Protein AF-X1RU90-F1 (afdb_monomer)

pLDDT: mean 78.87, std 13.99, range [41.06, 98.19]

Solvent-accessible surface area (backbone atoms only — not comparable to full-atom values): 8421 Å² total; per-residue (Å²): 140,84,82,72,43,46,70,58,44,60,77,27,70,71,41,80,36,83,30,97,87,42,100,87,36,69,42,74,44,66,39,67,81,62,17,46,60,56,55,51,50,52,50,52,53,46,28,54,53,48,43,74,73,31,33,89,76,65,74,44,85,49,71,66,57,32,54,52,50,43,54,49,50,45,66,62,46,42,61,65,18,65,29,29,45,58,61,91,97,54,61,34,64,46,74,36,68,88,40,9,33,14,32,74,36,72,69,38,45,51,60,72,69,45,80,78,79,55,63,66,60,53,49,66,59,46,51,57,54,51,50,52,52,52,51,51,51,51,52,54,52,52,64,61,69,75,109

Radius of gyration: 25.62 Å; Cα contacts (8 Å, |Δi|>4): 146; chains: 1; bounding box: 77×61×45 Å

Structure (mmCIF, N/CA/C/O backbone):
data_AF-X1RU90-F1
#
_entry.id   AF-X1RU90-F1
#
loop_
_atom_site.group_PDB
_atom_site.id
_atom_site.type_symbol
_atom_site.label_atom_id
_atom_site.label_alt_id
_atom_site.label_comp_id
_atom_site.label_asym_id
_atom_site.label_entity_id
_atom_site.label_seq_id
_atom_site.pdbx_PDB_ins_code
_atom_site.Cartn_x
_atom_site.Cartn_y
_atom_site.Cartn_z
_atom_site.occupancy
_atom_site.B_iso_or_equiv
_atom_site.auth_seq_id
_atom_site.auth_comp_id
_atom_site.auth_asym_id
_atom_site.auth_atom_id
_atom_site.pdbx_PDB_model_num
ATOM 1 N N . GLU A 1 1 ? -6.610 22.665 -11.986 1.00 41.06 1 GLU A N 1
ATOM 2 C CA . GLU A 1 1 ? -7.422 21.453 -12.243 1.00 41.06 1 GLU A CA 1
ATOM 3 C C . GLU A 1 1 ? -6.601 20.473 -13.077 1.00 41.06 1 GLU A C 1
ATOM 5 O O . GLU A 1 1 ? -5.767 20.945 -13.837 1.00 41.06 1 GLU A O 1
ATOM 10 N N . GLY A 1 2 ? -6.764 19.152 -12.912 1.00 56.66 2 GLY A N 1
ATOM 11 C CA . GLY A 1 2 ? -6.109 18.154 -13.785 1.00 56.66 2 GLY A CA 1
ATOM 12 C C . GLY A 1 2 ? -5.220 17.092 -13.120 1.00 56.66 2 GLY A C 1
ATOM 13 O O . GLY A 1 2 ? -4.543 16.348 -13.821 1.00 56.66 2 GLY A O 1
ATOM 14 N N . LEU A 1 3 ? -5.204 16.972 -11.788 1.00 78.31 3 LEU A N 1
ATOM 15 C CA . LEU A 1 3 ? -4.540 15.839 -11.131 1.00 78.31 3 LEU A CA 1
ATOM 16 C C . LEU A 1 3 ? -5.416 14.589 -11.260 1.00 78.31 3 LEU A C 1
ATOM 18 O O . LEU A 1 3 ? -6.442 14.486 -10.592 1.00 78.31 3 LEU A O 1
ATOM 22 N N . ILE A 1 4 ? -4.989 13.637 -12.093 1.00 84.62 4 ILE A N 1
ATOM 23 C CA . ILE A 1 4 ? -5.583 12.296 -12.147 1.00 84.62 4 ILE A CA 1
ATOM 24 C C . ILE A 1 4 ? -5.469 11.674 -10.749 1.00 84.62 4 ILE A C 1
ATOM 26 O O . ILE A 1 4 ? -4.374 11.612 -10.177 1.00 8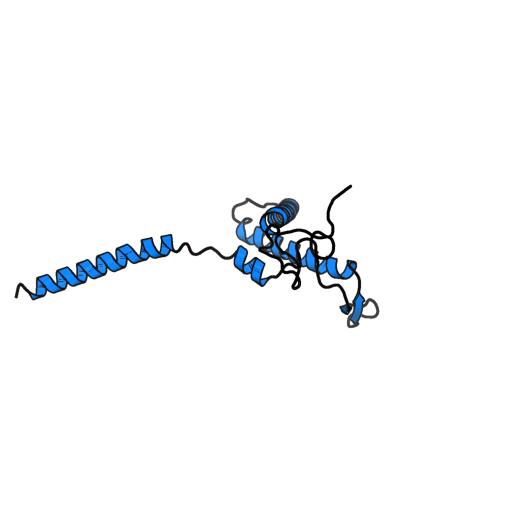4.62 4 ILE A O 1
ATOM 30 N N . LYS A 1 5 ? -6.603 11.252 -10.189 1.00 87.81 5 LYS A N 1
ATOM 31 C CA . LYS A 1 5 ? -6.749 10.590 -8.885 1.00 87.81 5 LYS A CA 1
ATOM 32 C C . LYS A 1 5 ? -7.558 9.300 -9.073 1.00 87.81 5 LYS A C 1
ATOM 34 O O . LYS A 1 5 ? -8.403 9.297 -9.961 1.00 87.81 5 LYS A O 1
ATOM 39 N N . PRO A 1 6 ? -7.358 8.259 -8.242 1.00 90.06 6 PRO A N 1
ATOM 40 C CA . PRO A 1 6 ? -6.445 8.186 -7.093 1.00 90.06 6 PRO A CA 1
ATOM 41 C C . PRO A 1 6 ? -4.969 7.999 -7.494 1.00 90.06 6 PRO A C 1
ATOM 43 O O . PRO A 1 6 ? -4.634 7.899 -8.670 1.00 90.06 6 PRO A O 1
ATOM 46 N N . ASP A 1 7 ? -4.056 8.001 -6.518 1.00 86.56 7 ASP A N 1
ATOM 47 C CA . ASP A 1 7 ? -2.643 7.677 -6.769 1.00 86.56 7 ASP A CA 1
ATOM 48 C C . ASP A 1 7 ? -2.435 6.155 -6.861 1.00 86.56 7 ASP A C 1
ATOM 50 O O . ASP A 1 7 ? -1.796 5.674 -7.793 1.00 86.56 7 ASP A O 1
ATOM 54 N N . VAL A 1 8 ? -3.046 5.397 -5.951 1.00 88.62 8 VAL A N 1
ATOM 55 C CA . VAL A 1 8 ? -3.068 3.927 -5.924 1.00 88.62 8 VAL A CA 1
ATOM 56 C C . VAL A 1 8 ? -4.422 3.436 -5.446 1.00 88.62 8 VAL A C 1
ATOM 58 O O . VAL A 1 8 ? -5.183 4.192 -4.838 1.00 88.62 8 VAL A O 1
ATOM 61 N N . VAL A 1 9 ? -4.688 2.151 -5.656 1.00 92.44 9 VAL A N 1
ATOM 62 C CA . VAL A 1 9 ? -5.874 1.488 -5.117 1.00 92.44 9 VAL A CA 1
ATOM 63 C C . VAL A 1 9 ? -5.504 0.305 -4.231 1.00 92.44 9 VAL A C 1
ATOM 65 O O . VAL A 1 9 ? -4.521 -0.390 -4.464 1.00 92.44 9 VAL A O 1
ATOM 68 N N . PHE A 1 10 ? -6.334 0.058 -3.223 1.00 93.69 10 PHE A N 1
ATOM 69 C CA . PHE A 1 10 ? -6.303 -1.140 -2.389 1.00 93.69 10 PHE A CA 1
ATOM 70 C C . PHE A 1 10 ? -7.719 -1.667 -2.216 1.00 93.69 10 PHE A C 1
ATOM 72 O O . PHE A 1 10 ? -8.695 -0.928 -2.372 1.00 93.69 10 PHE A O 1
ATOM 79 N N . TYR A 1 11 ? -7.831 -2.941 -1.850 1.00 92.56 11 TYR A N 1
ATOM 80 C CA . TYR A 1 11 ? -9.119 -3.551 -1.567 1.00 92.56 11 TYR A CA 1
ATOM 81 C C . TYR A 1 11 ? -9.862 -2.769 -0.474 1.00 92.56 11 TYR A C 1
ATOM 83 O O . TYR A 1 11 ? -9.276 -2.387 0.532 1.00 92.56 11 TYR A O 1
ATOM 91 N N . GLY A 1 12 ? -11.142 -2.487 -0.693 1.00 94.50 12 GLY A N 1
ATOM 92 C CA . GLY A 1 12 ? -11.949 -1.659 0.211 1.00 94.50 12 GLY A CA 1
ATOM 93 C C . GLY A 1 12 ? -13.407 -2.091 0.265 1.00 94.50 12 GLY A C 1
ATOM 94 O O . GLY A 1 12 ? -14.268 -1.310 0.655 1.00 94.50 12 GLY A O 1
ATOM 95 N N . VAL A 1 13 ? -13.717 -3.312 -0.173 1.00 97.12 13 VAL A N 1
ATOM 96 C CA . VAL A 1 13 ? -15.090 -3.809 -0.308 1.00 97.12 13 VAL A CA 1
ATOM 97 C C . VAL A 1 13 ? -15.241 -5.086 0.501 1.00 97.12 13 VAL A C 1
ATOM 99 O O . VAL A 1 13 ? -14.548 -6.059 0.249 1.00 97.12 13 VAL A O 1
ATOM 102 N N . ARG A 1 14 ? -16.183 -5.122 1.446 1.00 97.19 14 ARG A N 1
ATOM 103 C CA . ARG A 1 14 ? -16.437 -6.294 2.303 1.00 97.19 14 ARG A CA 1
ATOM 104 C C . ARG A 1 14 ? -15.196 -6.753 3.084 1.00 97.19 14 ARG A C 1
ATOM 106 O O . ARG A 1 14 ? -14.922 -7.946 3.188 1.00 97.19 14 ARG A O 1
ATOM 113 N N . VAL A 1 15 ? -14.466 -5.800 3.649 1.00 96.75 15 VAL A N 1
ATOM 114 C CA . VAL A 1 15 ? -13.323 -6.049 4.530 1.00 96.75 15 VAL A CA 1
ATOM 115 C C . VAL A 1 15 ? -13.831 -6.481 5.905 1.00 96.75 15 VAL A C 1
ATOM 117 O O . VAL A 1 15 ? -14.677 -5.801 6.487 1.00 96.75 15 VAL A O 1
ATOM 120 N N . LEU A 1 16 ? -13.320 -7.598 6.427 1.00 97.00 16 LEU A N 1
ATOM 121 C CA . LEU A 1 16 ? -13.547 -8.009 7.813 1.00 97.00 16 LEU A CA 1
ATOM 122 C C . LEU A 1 16 ? -12.644 -7.175 8.728 1.00 97.00 16 LEU A C 1
ATOM 124 O O . LEU A 1 16 ? -11.423 -7.258 8.633 1.00 97.00 16 LEU A O 1
ATOM 128 N N . THR A 1 17 ? -13.237 -6.376 9.608 1.00 95.88 17 THR A N 1
ATOM 129 C CA . THR A 1 17 ? -12.505 -5.511 10.539 1.00 95.88 17 THR A CA 1
ATOM 130 C C . THR A 1 17 ? -12.920 -5.784 11.972 1.00 95.88 17 THR A C 1
ATOM 132 O O . THR A 1 17 ? -14.012 -6.298 12.223 1.00 95.88 17 THR A O 1
ATOM 135 N N . ALA A 1 18 ? -12.080 -5.380 12.924 1.00 96.62 18 ALA A N 1
ATOM 136 C CA . ALA A 1 18 ? -12.480 -5.313 14.323 1.00 96.62 18 ALA A CA 1
ATOM 137 C C . ALA A 1 18 ? -13.729 -4.426 14.487 1.00 96.62 18 ALA A C 1
ATOM 139 O O . ALA A 1 18 ? -13.947 -3.470 13.732 1.00 96.62 18 ALA A O 1
ATOM 140 N N . SER A 1 19 ? -14.570 -4.770 15.457 1.00 96.56 19 SER A N 1
ATOM 141 C CA . SER A 1 19 ? -15.796 -4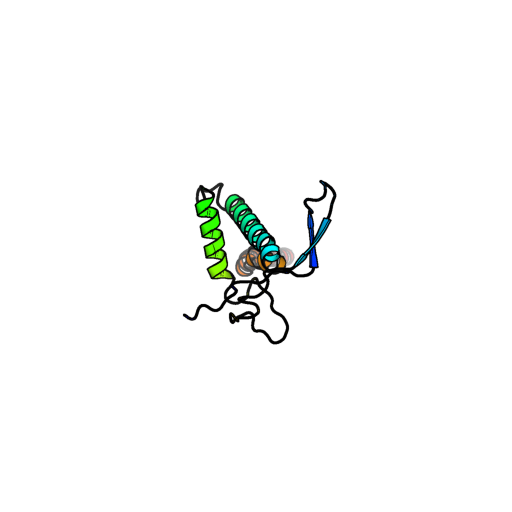.051 15.781 1.00 96.56 19 SER A CA 1
ATOM 142 C C . SER A 1 19 ? -15.719 -3.484 17.190 1.00 96.56 19 SER A C 1
ATOM 144 O O . SER A 1 19 ? -15.301 -4.167 18.112 1.00 96.56 19 SER A O 1
ATOM 146 N N . SER A 1 20 ? -16.236 -2.273 17.391 1.00 95.88 20 SER A N 1
ATOM 147 C CA . SER A 1 20 ? -16.343 -1.656 18.719 1.00 95.88 20 SER A CA 1
ATOM 148 C C . SER A 1 20 ? -17.396 -2.301 19.637 1.00 95.88 20 SER A C 1
ATOM 150 O O . SER A 1 20 ? -17.660 -1.779 20.714 1.00 95.88 20 SER A O 1
ATOM 152 N N . LYS A 1 21 ? -18.042 -3.399 19.217 1.00 97.31 21 LYS A N 1
ATOM 153 C CA . LYS A 1 21 ? -19.069 -4.098 20.007 1.00 97.31 21 LYS A CA 1
ATOM 154 C C . LYS A 1 21 ? -18.487 -4.911 21.171 1.00 97.31 21 LYS A C 1
ATOM 156 O O . LYS A 1 21 ? -19.163 -5.045 22.185 1.00 97.31 21 LYS A O 1
ATOM 161 N N . SER A 1 22 ? -17.290 -5.474 21.011 1.00 97.06 22 SER A N 1
ATOM 162 C CA . SER A 1 22 ? -16.516 -6.165 22.055 1.00 97.06 22 SER A CA 1
ATOM 163 C C . SER A 1 22 ? -15.090 -6.436 21.560 1.00 97.06 22 SER A C 1
ATOM 165 O O . SER A 1 22 ? -14.838 -6.378 20.357 1.00 97.06 22 SER A O 1
ATOM 167 N N . ASP A 1 23 ? -14.184 -6.815 22.464 1.00 96.31 23 ASP A N 1
ATOM 168 C CA . ASP A 1 23 ? -12.763 -7.081 22.161 1.00 96.31 23 ASP A CA 1
ATOM 169 C C . ASP A 1 23 ? -12.529 -8.212 21.144 1.00 96.31 23 ASP A C 1
ATOM 171 O O . ASP A 1 23 ? -11.491 -8.272 20.491 1.00 96.31 23 ASP A O 1
ATOM 175 N N . SER A 1 24 ? -13.499 -9.116 20.998 1.00 97.12 24 SER A N 1
ATOM 176 C CA . SER A 1 24 ? -13.454 -10.253 20.072 1.00 97.12 24 SER A CA 1
ATOM 177 C C . SER A 1 24 ? -14.403 -10.108 18.879 1.00 97.12 24 SER A C 1
ATOM 179 O 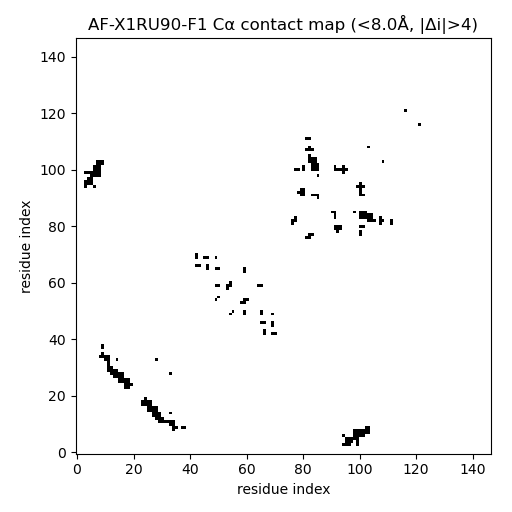O . SER A 1 24 ? -14.514 -11.026 18.063 1.00 97.12 24 SER A O 1
ATOM 181 N N . ALA A 1 25 ? -15.127 -8.989 18.771 1.00 98.00 25 ALA A N 1
ATOM 182 C CA . ALA A 1 25 ? -16.124 -8.803 17.728 1.00 98.00 25 ALA A CA 1
ATOM 183 C C . ALA A 1 25 ? -15.502 -8.343 16.407 1.00 98.00 25 ALA A C 1
ATOM 185 O O . ALA A 1 25 ? -14.624 -7.481 16.356 1.00 98.00 25 ALA A O 1
ATOM 186 N N . PHE A 1 26 ? -16.075 -8.840 15.312 1.00 98.06 26 PHE A N 1
ATOM 187 C CA . PHE A 1 26 ? -15.741 -8.428 13.954 1.00 98.06 26 PHE A CA 1
ATOM 188 C C . PHE A 1 26 ? -16.975 -7.911 13.218 1.00 98.06 26 PHE A C 1
ATOM 190 O O . PHE A 1 26 ? -18.117 -8.241 13.544 1.00 98.06 26 PHE A O 1
ATOM 197 N N . VAL A 1 27 ? -16.749 -7.080 12.207 1.00 98.00 27 VAL A N 1
ATOM 198 C CA . VAL A 1 27 ? -17.791 -6.540 11.337 1.00 98.00 27 VAL A CA 1
ATOM 199 C C . VAL A 1 27 ? -17.268 -6.417 9.911 1.00 98.00 27 VAL A C 1
ATOM 201 O O . VAL A 1 27 ? -16.095 -6.135 9.691 1.00 98.00 27 VAL A O 1
ATOM 204 N N . ILE A 1 28 ? -18.144 -6.632 8.931 1.00 98.19 28 ILE A N 1
ATOM 205 C CA . ILE A 1 28 ? -17.822 -6.427 7.518 1.00 98.19 28 ILE A CA 1
ATOM 206 C C . ILE A 1 28 ? -18.121 -4.972 7.151 1.00 98.19 28 ILE A C 1
ATOM 208 O O . ILE A 1 28 ? -19.223 -4.475 7.404 1.00 98.19 28 ILE A O 1
ATOM 212 N N . LYS A 1 29 ? -17.150 -4.290 6.542 1.00 96.81 29 LYS A N 1
ATOM 213 C CA . LYS A 1 29 ? -17.263 -2.892 6.110 1.00 96.81 29 LYS A CA 1
ATOM 214 C C . LYS A 1 29 ? -16.736 -2.686 4.689 1.00 96.81 29 LYS A C 1
ATOM 216 O O . LYS A 1 29 ? -16.006 -3.514 4.152 1.00 96.81 29 LYS A O 1
ATOM 221 N N . SER A 1 30 ? -17.125 -1.568 4.086 1.00 97.88 30 SER A N 1
ATOM 222 C CA . SER A 1 30 ? -16.667 -1.133 2.765 1.00 97.88 30 SER A CA 1
ATOM 223 C C . SER A 1 30 ? -16.426 0.375 2.769 1.00 97.88 30 SER A C 1
ATOM 225 O O . SER A 1 30 ? -17.051 1.097 3.545 1.00 97.88 30 SER A O 1
ATOM 227 N N . GLY A 1 31 ? -15.553 0.845 1.885 1.00 96.00 31 GLY A N 1
ATOM 228 C CA . GLY A 1 31 ? -15.226 2.253 1.684 1.00 96.00 31 GLY A CA 1
ATOM 229 C C . GLY A 1 31 ? -13.723 2.473 1.542 1.00 96.00 31 GLY A C 1
ATOM 230 O O . GLY A 1 31 ? -12.916 1.680 2.023 1.00 96.00 31 GLY A O 1
ATOM 231 N N . THR A 1 32 ? -13.341 3.589 0.924 1.00 94.31 32 THR A N 1
ATOM 232 C CA . THR A 1 32 ? -11.930 3.974 0.753 1.00 94.31 32 THR A CA 1
ATOM 233 C C . THR A 1 32 ? -11.214 4.182 2.088 1.00 94.31 32 THR A C 1
ATOM 235 O O . THR A 1 32 ? -10.023 3.908 2.181 1.00 94.31 32 THR A O 1
ATOM 238 N N . SER A 1 33 ? -11.937 4.539 3.155 1.00 95.75 33 SER A N 1
ATOM 239 C CA . SER A 1 33 ? -11.404 4.577 4.525 1.00 95.75 33 SER A CA 1
ATOM 240 C C . SER A 1 33 ? -10.848 3.230 4.998 1.00 95.75 33 SER A C 1
ATOM 242 O O . SER A 1 33 ? -9.956 3.210 5.840 1.00 95.75 33 SER A O 1
ATOM 244 N N . PHE A 1 34 ? -11.347 2.114 4.457 1.00 95.31 34 PHE A N 1
ATOM 245 C CA . PHE A 1 34 ? -10.837 0.771 4.745 1.00 95.31 34 PHE A CA 1
ATOM 246 C C . PHE A 1 34 ? -9.687 0.367 3.816 1.00 95.31 34 PHE A C 1
ATOM 248 O O . PHE A 1 34 ? -8.909 -0.507 4.179 1.00 95.31 34 PHE A O 1
ATOM 255 N N . SER A 1 35 ? -9.526 1.041 2.674 1.00 94.38 35 SER A N 1
ATOM 256 C CA . SER A 1 35 ? -8.340 0.921 1.819 1.00 94.38 35 SER A CA 1
ATOM 257 C C . SER A 1 35 ? -7.126 1.659 2.406 1.00 94.38 35 SER A C 1
ATOM 259 O O . SER A 1 35 ? -5.998 1.189 2.277 1.00 94.38 35 SER A O 1
ATOM 261 N N . THR A 1 36 ? -7.344 2.798 3.076 1.00 93.69 36 THR A N 1
ATOM 262 C CA . THR A 1 36 ? -6.295 3.633 3.691 1.00 93.69 36 THR A CA 1
ATOM 263 C C . THR A 1 36 ? -5.319 2.874 4.602 1.00 93.69 36 THR A C 1
ATOM 265 O O . THR A 1 36 ? -4.116 2.998 4.372 1.00 93.69 36 THR A O 1
ATOM 268 N N . PRO A 1 37 ? -5.755 2.070 5.597 1.00 94.06 37 PRO A N 1
ATOM 269 C CA . PRO A 1 37 ? -4.822 1.371 6.484 1.00 94.06 37 PRO A CA 1
ATOM 270 C C . PRO A 1 37 ? -3.902 0.385 5.751 1.00 94.06 37 PRO A C 1
ATOM 272 O O . PRO A 1 37 ? -2.791 0.152 6.220 1.00 94.06 37 PRO A O 1
ATOM 275 N N . TYR A 1 38 ? -4.298 -0.152 4.590 1.00 92.69 38 TYR A N 1
ATOM 276 C CA . TYR A 1 38 ? -3.403 -0.981 3.776 1.00 92.69 38 TYR A CA 1
ATOM 277 C C . TYR A 1 38 ? -2.258 -0.167 3.167 1.00 92.69 38 TYR A C 1
ATOM 279 O O . TYR A 1 38 ? -1.105 -0.591 3.234 1.00 92.69 38 TYR A O 1
ATOM 287 N N . VAL A 1 39 ? -2.557 1.022 2.629 1.00 88.69 39 VAL A N 1
ATOM 288 C CA . VAL A 1 39 ? -1.537 1.950 2.109 1.00 88.69 39 VAL A CA 1
ATOM 289 C C . VAL A 1 39 ? -0.594 2.380 3.233 1.00 88.69 39 VAL A C 1
ATOM 291 O O . VAL A 1 39 ? 0.622 2.353 3.062 1.00 88.69 39 VAL A O 1
ATOM 294 N N . THR A 1 40 ? -1.144 2.747 4.394 1.00 89.06 40 THR A N 1
ATOM 295 C CA . THR A 1 40 ? -0.349 3.159 5.558 1.00 89.06 40 THR A CA 1
ATOM 296 C C . THR A 1 40 ? 0.541 2.024 6.058 1.00 89.06 40 THR A C 1
ATOM 298 O O . THR A 1 40 ? 1.720 2.250 6.310 1.00 89.06 40 THR A O 1
ATOM 301 N N . GLY A 1 41 ? 0.016 0.797 6.141 1.00 89.69 41 GLY A N 1
ATOM 302 C CA . GLY A 1 41 ? 0.798 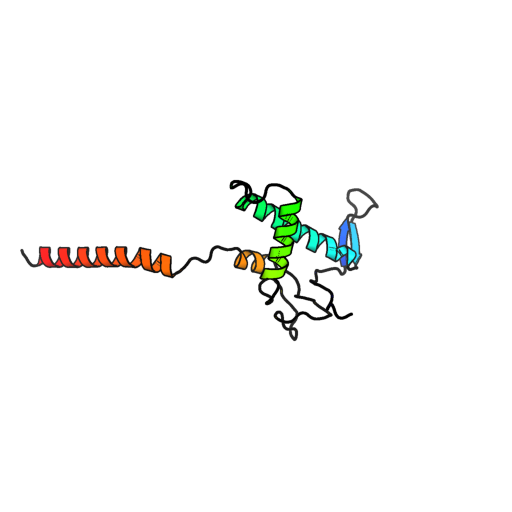-0.381 6.514 1.00 89.69 41 GLY A CA 1
ATOM 303 C C . GLY A 1 41 ? 1.944 -0.655 5.540 1.00 89.69 41 GLY A C 1
ATOM 304 O O . GLY A 1 41 ? 3.060 -0.927 5.974 1.00 89.69 41 GLY A O 1
ATOM 305 N N . LEU A 1 42 ? 1.706 -0.512 4.232 1.00 86.44 42 LEU A N 1
ATOM 306 C CA . LEU A 1 42 ? 2.767 -0.632 3.232 1.00 86.44 42 LEU A CA 1
ATOM 307 C C . LEU A 1 42 ? 3.855 0.436 3.421 1.00 86.44 42 LEU A C 1
ATOM 309 O O . LEU A 1 42 ? 5.039 0.109 3.397 1.00 86.44 42 LEU A O 1
ATOM 313 N N . GLY A 1 43 ? 3.461 1.694 3.637 1.00 83.25 43 GLY A N 1
ATOM 314 C CA . GLY A 1 43 ? 4.399 2.786 3.900 1.00 83.25 43 GLY A CA 1
ATOM 315 C C . GLY A 1 43 ? 5.241 2.549 5.157 1.00 83.25 43 GLY A C 1
ATOM 316 O O . GLY A 1 43 ? 6.454 2.725 5.117 1.00 83.25 43 GLY A O 1
ATOM 317 N N . ALA A 1 44 ? 4.620 2.071 6.240 1.00 85.00 44 ALA A N 1
ATOM 318 C CA . ALA A 1 44 ? 5.306 1.747 7.491 1.00 85.00 44 ALA A CA 1
ATOM 319 C C . ALA A 1 44 ? 6.314 0.594 7.332 1.00 85.00 44 ALA A C 1
ATOM 321 O O . ALA A 1 44 ? 7.428 0.676 7.841 1.00 85.00 44 ALA A O 1
ATOM 322 N N . LEU A 1 45 ? 5.965 -0.456 6.580 1.00 85.12 45 LEU A N 1
ATOM 323 C CA . LEU A 1 45 ? 6.903 -1.539 6.261 1.00 85.12 45 LEU A CA 1
ATOM 324 C C . LEU A 1 45 ? 8.072 -1.053 5.392 1.00 85.12 45 LEU A C 1
ATOM 326 O O . LEU A 1 45 ? 9.207 -1.480 5.593 1.00 85.12 45 LEU A O 1
ATOM 330 N N . GLY A 1 46 ? 7.806 -0.151 4.443 1.00 80.88 46 GLY A N 1
ATOM 331 C CA . GLY A 1 46 ? 8.851 0.505 3.658 1.00 80.88 46 GLY A CA 1
ATOM 332 C C . GLY A 1 46 ? 9.797 1.325 4.536 1.00 80.88 46 GLY A C 1
ATOM 333 O O . GLY A 1 46 ? 11.011 1.231 4.379 1.00 80.88 46 GLY A O 1
ATOM 334 N N . ALA A 1 47 ? 9.250 2.067 5.498 1.00 80.06 47 ALA A N 1
ATOM 335 C CA . ALA A 1 47 ? 10.029 2.861 6.440 1.00 80.06 47 ALA A CA 1
ATOM 336 C C . ALA A 1 47 ? 10.931 1.971 7.314 1.00 80.06 47 ALA A C 1
ATOM 338 O O . ALA A 1 47 ? 12.133 2.205 7.416 1.00 80.06 47 ALA A O 1
ATOM 339 N N . GLU A 1 48 ? 10.383 0.887 7.867 1.00 82.00 48 GLU A N 1
ATOM 340 C CA . GLU A 1 48 ? 11.149 -0.108 8.628 1.00 82.00 48 GLU A CA 1
ATOM 341 C C . GLU A 1 48 ? 12.304 -0.703 7.800 1.00 82.00 48 GLU A C 1
ATOM 343 O O . GLU A 1 48 ? 13.428 -0.834 8.289 1.00 82.00 48 GLU A O 1
ATOM 348 N N . LEU A 1 49 ? 12.063 -1.028 6.524 1.00 79.44 49 LEU A N 1
ATOM 349 C CA . LEU A 1 49 ? 13.106 -1.520 5.620 1.00 79.44 49 LEU A CA 1
ATOM 350 C C . LEU A 1 49 ? 14.234 -0.495 5.437 1.00 79.44 49 LEU A C 1
ATOM 352 O O . LEU A 1 49 ? 15.410 -0.865 5.465 1.00 79.44 49 LEU A O 1
ATOM 356 N N . LEU A 1 50 ? 13.890 0.779 5.240 1.00 77.38 50 LEU A N 1
ATOM 357 C CA . LEU A 1 50 ? 14.877 1.841 5.068 1.00 77.38 50 LEU A CA 1
ATOM 358 C C . LEU A 1 50 ? 15.712 2.047 6.335 1.00 77.38 50 LEU A C 1
ATOM 360 O O . LEU A 1 50 ? 16.934 2.131 6.233 1.00 77.38 50 LEU A O 1
ATOM 364 N N . VAL A 1 51 ? 15.092 2.037 7.518 1.00 78.56 51 VAL A N 1
ATOM 365 C CA . VAL A 1 51 ? 15.814 2.119 8.800 1.00 78.56 51 VAL A CA 1
ATOM 366 C C . VAL A 1 51 ? 16.801 0.963 8.943 1.00 78.56 51 VAL A C 1
ATOM 368 O O . VAL A 1 51 ? 17.963 1.189 9.266 1.00 78.56 51 VAL A O 1
ATOM 371 N N . ARG A 1 52 ? 16.394 -0.270 8.630 1.00 78.94 52 ARG A N 1
ATOM 372 C CA . ARG A 1 52 ? 17.294 -1.434 8.707 1.00 78.94 52 ARG A CA 1
ATOM 373 C C . ARG A 1 52 ? 18.470 -1.358 7.739 1.00 78.94 52 ARG A C 1
ATOM 375 O O . ARG A 1 52 ? 19.532 -1.888 8.036 1.00 78.94 52 ARG A O 1
ATOM 382 N N . LYS A 1 53 ? 18.283 -0.739 6.573 1.00 76.00 53 LYS A N 1
ATOM 383 C CA . LYS A 1 53 ? 19.315 -0.661 5.532 1.00 76.00 53 LYS A CA 1
ATOM 384 C C . LYS A 1 53 ? 20.251 0.539 5.697 1.00 76.00 53 LYS A C 1
ATOM 386 O O . LYS A 1 53 ? 21.428 0.438 5.368 1.00 76.00 53 LYS A O 1
ATOM 391 N N . TYR A 1 54 ? 19.727 1.669 6.164 1.00 76.81 54 TYR A N 1
ATOM 392 C CA . TYR A 1 54 ? 20.413 2.965 6.148 1.00 76.81 54 TYR A CA 1
ATOM 393 C C . TYR A 1 54 ? 20.609 3.581 7.541 1.00 76.81 54 TYR A C 1
ATOM 395 O O . TYR A 1 54 ? 21.369 4.541 7.678 1.00 76.81 54 TYR A O 1
ATOM 403 N N . GLY A 1 55 ? 19.959 3.039 8.573 1.00 72.31 55 GLY A N 1
ATOM 404 C CA . GLY A 1 55 ? 20.053 3.537 9.946 1.00 72.31 55 GLY A CA 1
ATOM 405 C C . GLY A 1 55 ? 21.434 3.319 10.564 1.00 72.31 55 GLY A C 1
ATOM 406 O O . GLY A 1 55 ? 21.977 4.233 11.176 1.00 72.31 55 GLY A O 1
ATOM 407 N N . GLU A 1 56 ? 22.059 2.158 10.338 1.00 69.56 56 GLU A N 1
ATOM 408 C CA . GLU A 1 56 ? 23.398 1.851 10.880 1.00 69.56 56 GLU A CA 1
ATOM 409 C C . GLU A 1 56 ? 24.506 2.745 10.302 1.00 69.56 56 GLU A C 1
ATOM 411 O O . GLU A 1 56 ? 25.519 2.988 10.953 1.00 69.56 56 GLU A O 1
ATOM 416 N N . ILE A 1 57 ? 24.298 3.271 9.093 1.00 73.12 57 ILE A N 1
ATOM 417 C CA . ILE A 1 57 ? 25.234 4.167 8.402 1.00 73.12 57 ILE A CA 1
ATOM 418 C C . ILE A 1 57 ? 24.875 5.652 8.570 1.00 73.12 57 ILE A C 1
ATOM 420 O O . ILE A 1 57 ? 25.487 6.505 7.931 1.00 73.12 57 ILE A O 1
ATOM 424 N N . GLY A 1 58 ? 23.903 5.967 9.435 1.00 67.94 58 GLY A N 1
ATOM 425 C CA . GLY A 1 58 ? 23.553 7.337 9.823 1.00 67.94 58 GLY A CA 1
ATOM 426 C C . GLY A 1 58 ? 22.911 8.181 8.719 1.00 67.94 58 GLY A C 1
ATOM 427 O O . GLY A 1 58 ? 22.936 9.403 8.813 1.00 67.94 58 GLY A O 1
ATOM 428 N N . ILE A 1 59 ? 22.362 7.555 7.671 1.00 68.25 59 ILE A N 1
ATOM 429 C CA . ILE A 1 59 ? 21.754 8.267 6.531 1.00 68.25 59 ILE A CA 1
ATOM 430 C C . ILE A 1 59 ? 20.292 8.640 6.811 1.00 68.25 59 ILE A C 1
ATOM 432 O O . ILE A 1 59 ? 19.836 9.679 6.349 1.00 68.25 59 ILE A O 1
ATOM 436 N N . ILE A 1 60 ? 19.565 7.814 7.568 1.00 69.94 60 ILE A N 1
ATOM 437 C CA . ILE A 1 60 ? 18.189 8.095 8.003 1.00 69.94 60 ILE A CA 1
ATOM 438 C C . ILE A 1 60 ? 18.194 8.103 9.523 1.00 69.94 60 ILE A C 1
ATOM 440 O O . ILE A 1 60 ? 18.429 7.070 10.150 1.00 69.94 60 ILE A O 1
ATOM 444 N N . THR A 1 61 ? 17.977 9.277 10.109 1.00 68.94 61 THR A N 1
ATOM 445 C CA . THR A 1 61 ? 18.199 9.507 11.546 1.00 68.94 61 THR A CA 1
ATOM 446 C C . THR A 1 61 ? 16.921 9.808 12.317 1.00 68.94 61 THR A C 1
ATOM 448 O O . THR A 1 61 ? 16.921 9.770 13.548 1.00 68.94 61 THR A O 1
ATOM 451 N N . ASN A 1 62 ? 15.816 10.078 11.618 1.00 73.69 62 ASN A N 1
ATOM 452 C CA . ASN A 1 62 ? 14.520 10.335 12.233 1.00 73.69 62 ASN A CA 1
ATOM 453 C C . ASN A 1 62 ? 13.343 9.796 11.398 1.00 73.69 62 ASN A C 1
ATOM 455 O O . ASN A 1 62 ? 13.467 9.463 10.220 1.00 73.69 62 ASN A O 1
ATOM 459 N N . GLU A 1 63 ? 12.181 9.693 12.046 1.00 70.06 63 GLU A N 1
ATOM 460 C CA . GLU A 1 63 ? 10.948 9.149 11.461 1.00 70.06 63 GLU A CA 1
ATOM 461 C C . GLU A 1 63 ? 10.441 9.974 10.267 1.00 70.06 63 GLU A C 1
ATOM 463 O O . GLU A 1 63 ? 9.950 9.408 9.290 1.00 70.06 63 GLU A O 1
ATOM 468 N N . VAL A 1 64 ? 10.594 11.301 10.319 1.00 77.56 64 VAL A N 1
ATOM 469 C CA . VAL A 1 64 ? 10.128 12.215 9.265 1.00 77.56 64 VAL A CA 1
ATOM 470 C C . VAL A 1 64 ? 10.909 11.988 7.973 1.00 77.56 64 VAL A C 1
ATOM 472 O O . VAL A 1 64 ? 10.296 11.792 6.926 1.00 77.56 64 VAL A O 1
ATOM 475 N N . GLU A 1 65 ? 12.240 11.920 8.053 1.00 78.12 65 GLU A N 1
ATOM 476 C CA . GLU A 1 65 ? 13.118 11.567 6.929 1.00 78.12 65 GLU A CA 1
ATOM 477 C C . GLU A 1 65 ? 12.713 10.228 6.319 1.00 78.12 65 GLU A C 1
ATOM 479 O O . GLU A 1 65 ? 12.606 10.095 5.103 1.00 78.12 65 GLU A O 1
ATOM 484 N N . CYS A 1 66 ? 12.416 9.240 7.161 1.00 76.56 66 CYS A N 1
ATOM 485 C CA . CYS A 1 66 ? 12.023 7.921 6.695 1.00 76.56 66 CYS A CA 1
ATOM 486 C C . CYS A 1 66 ? 10.711 7.957 5.892 1.00 76.56 66 CYS A C 1
ATOM 488 O O . CYS A 1 66 ? 10.619 7.380 4.808 1.00 76.56 66 CYS A O 1
ATOM 490 N N . ILE A 1 67 ? 9.703 8.684 6.384 1.00 74.00 67 ILE A N 1
ATOM 491 C CA . ILE A 1 67 ? 8.425 8.863 5.685 1.00 74.00 67 ILE A CA 1
ATOM 492 C C . ILE A 1 67 ? 8.629 9.602 4.356 1.00 74.00 67 ILE A C 1
ATOM 494 O O . ILE A 1 67 ? 8.046 9.207 3.343 1.00 74.00 67 ILE A O 1
ATOM 498 N N . GLU A 1 68 ? 9.448 10.654 4.334 1.00 80.50 68 GLU A N 1
ATOM 499 C CA . GLU A 1 68 ? 9.743 11.403 3.112 1.00 80.50 68 GLU A CA 1
ATOM 500 C C . GLU A 1 68 ? 10.459 10.542 2.069 1.00 80.50 68 GLU A C 1
ATOM 502 O O . GLU A 1 68 ? 10.071 10.553 0.899 1.00 80.50 68 GLU A O 1
ATOM 507 N N . GLU A 1 69 ? 11.450 9.752 2.478 1.00 78.62 69 GLU A N 1
ATOM 508 C CA . GLU A 1 69 ? 12.177 8.849 1.586 1.00 78.62 69 GLU A CA 1
ATOM 509 C C . GLU A 1 69 ? 11.279 7.734 1.041 1.00 78.62 69 GLU A C 1
ATOM 511 O O . GLU A 1 69 ? 11.305 7.459 -0.159 1.00 78.62 69 GLU A O 1
ATOM 516 N N . VAL A 1 70 ? 10.389 7.157 1.857 1.00 78.12 70 VAL A N 1
ATOM 517 C CA . VAL A 1 70 ? 9.374 6.208 1.365 1.00 78.12 70 VAL A CA 1
ATOM 518 C C . VAL A 1 70 ? 8.461 6.864 0.328 1.00 78.12 70 VAL A C 1
ATOM 520 O O . VAL A 1 70 ? 8.149 6.257 -0.698 1.00 78.12 70 VAL A O 1
ATOM 523 N N . GLN A 1 71 ? 8.039 8.111 0.550 1.00 76.25 71 GLN A N 1
ATOM 524 C CA . GLN A 1 71 ? 7.200 8.836 -0.406 1.00 76.25 71 GLN A CA 1
ATOM 525 C C . GLN A 1 71 ? 7.943 9.176 -1.706 1.00 76.25 71 GLN A C 1
ATOM 527 O O . GLN A 1 71 ? 7.335 9.122 -2.779 1.00 76.25 71 GLN A O 1
ATOM 532 N N . LYS A 1 72 ? 9.233 9.524 -1.636 1.00 78.19 72 LYS A N 1
ATOM 533 C CA . LYS A 1 72 ? 10.085 9.746 -2.816 1.00 78.19 72 LYS A CA 1
ATOM 534 C C . LYS A 1 72 ? 10.281 8.449 -3.593 1.00 78.19 72 LYS A C 1
ATOM 536 O O . LYS A 1 72 ? 9.952 8.412 -4.776 1.00 78.19 72 LYS A O 1
ATOM 541 N N . ALA A 1 73 ? 10.676 7.371 -2.917 1.00 72.75 73 ALA A N 1
ATOM 542 C CA . ALA A 1 73 ? 10.812 6.047 -3.515 1.00 72.75 73 ALA A CA 1
ATOM 543 C C . ALA A 1 73 ? 9.501 5.599 -4.178 1.00 72.75 73 ALA A C 1
ATOM 545 O O . ALA A 1 73 ? 9.500 5.081 -5.292 1.00 72.75 73 ALA A O 1
ATOM 546 N N . TRP A 1 74 ? 8.354 5.876 -3.554 1.00 73.44 74 TRP A N 1
ATOM 547 C CA . TRP A 1 74 ? 7.060 5.611 -4.172 1.00 73.44 74 TRP A CA 1
ATOM 548 C C . TRP A 1 74 ? 6.871 6.385 -5.486 1.00 73.44 74 TRP A C 1
ATOM 550 O O . TRP A 1 74 ? 6.466 5.805 -6.490 1.00 73.44 74 TRP A O 1
ATOM 560 N N . LYS A 1 75 ? 7.195 7.683 -5.515 1.00 71.44 75 LYS A N 1
ATOM 561 C CA . LYS A 1 75 ? 7.085 8.521 -6.723 1.00 71.44 75 LYS A CA 1
ATOM 562 C C . LYS A 1 75 ? 8.051 8.119 -7.836 1.00 71.44 75 LYS A C 1
ATOM 564 O O . LYS A 1 75 ? 7.722 8.342 -8.994 1.00 71.44 75 LYS A O 1
ATOM 569 N N . GLU A 1 76 ? 9.206 7.553 -7.506 1.00 68.88 76 GLU A N 1
ATOM 570 C CA . GLU A 1 76 ? 10.222 7.148 -8.485 1.00 68.88 76 GLU A CA 1
ATOM 571 C C . GLU A 1 76 ? 10.012 5.729 -9.020 1.00 68.88 76 GLU A C 1
ATOM 573 O O . GLU A 1 76 ? 10.339 5.453 -10.172 1.00 68.88 76 GLU A O 1
ATOM 578 N N . VAL A 1 77 ? 9.458 4.826 -8.204 1.00 62.22 77 VAL A N 1
ATOM 579 C CA . VAL A 1 77 ? 9.342 3.399 -8.544 1.00 62.22 77 VAL A CA 1
ATOM 580 C C . VAL A 1 77 ? 7.918 3.019 -8.986 1.00 62.22 77 VAL A C 1
ATOM 582 O O . VAL A 1 77 ? 7.748 2.086 -9.778 1.00 62.22 77 VAL A O 1
ATOM 585 N N . ALA A 1 78 ? 6.879 3.742 -8.541 1.00 57.25 78 ALA A N 1
ATOM 586 C CA . ALA A 1 78 ? 5.502 3.511 -8.995 1.00 57.25 78 ALA A CA 1
ATOM 587 C C . ALA A 1 78 ? 5.269 3.841 -10.487 1.00 57.25 78 ALA A C 1
ATOM 589 O O . ALA A 1 78 ? 4.570 3.071 -11.145 1.00 57.25 78 ALA A O 1
ATOM 590 N N . PRO A 1 79 ? 5.843 4.897 -11.088 1.00 56.22 79 PRO A N 1
ATOM 591 C CA . PRO A 1 79 ? 5.957 5.020 -12.542 1.00 56.22 79 PRO A CA 1
ATOM 592 C C . PRO A 1 79 ? 7.228 4.272 -12.979 1.00 56.22 79 PRO A C 1
ATOM 594 O O . PRO A 1 79 ? 8.297 4.637 -12.502 1.00 56.22 79 PRO A O 1
ATOM 597 N N . PRO A 1 80 ? 7.199 3.217 -13.825 1.00 60.50 80 PRO A N 1
ATOM 598 C CA . PRO A 1 80 ? 6.259 2.872 -14.904 1.00 60.50 80 PRO A CA 1
ATOM 599 C C . PRO A 1 80 ? 5.375 1.629 -14.633 1.00 60.50 80 PRO A C 1
ATOM 601 O O . PRO A 1 80 ? 5.230 0.764 -15.495 1.00 60.50 80 PRO A O 1
ATOM 604 N N . GLY A 1 81 ? 4.805 1.494 -13.435 1.00 65.25 81 GLY A N 1
ATOM 605 C CA . GLY A 1 81 ? 3.990 0.330 -13.064 1.00 65.25 81 GLY A CA 1
ATOM 606 C C . GLY A 1 81 ? 4.811 -0.880 -12.610 1.00 65.25 81 GLY A C 1
ATOM 607 O O . GLY A 1 81 ? 4.338 -2.008 -12.675 1.00 65.25 81 GLY A O 1
ATOM 608 N N . ARG A 1 82 ? 6.056 -0.674 -12.153 1.00 74.88 82 ARG A N 1
ATOM 609 C CA . ARG A 1 82 ? 6.946 -1.767 -11.708 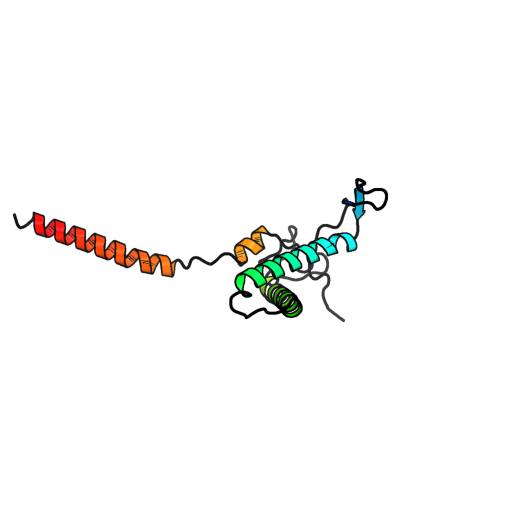1.00 74.88 82 ARG A CA 1
ATOM 610 C C . ARG A 1 82 ? 6.472 -2.459 -10.434 1.00 74.88 82 ARG A C 1
ATOM 612 O O . ARG A 1 82 ? 6.811 -3.614 -10.213 1.00 74.88 82 ARG A O 1
ATOM 619 N N . LEU A 1 83 ? 5.732 -1.746 -9.587 1.00 85.00 83 LEU A N 1
ATOM 620 C CA . LEU A 1 83 ? 5.310 -2.226 -8.266 1.00 85.00 83 LEU A CA 1
ATOM 621 C C . LEU A 1 83 ? 3.829 -2.582 -8.196 1.00 85.00 83 LEU A C 1
ATOM 623 O O . LEU A 1 83 ? 3.372 -3.108 -7.179 1.00 85.00 83 LEU A O 1
ATOM 627 N N . THR A 1 84 ? 3.074 -2.239 -9.233 1.00 88.56 84 THR A N 1
ATOM 628 C CA . THR A 1 84 ? 1.619 -2.232 -9.213 1.00 88.56 84 THR A CA 1
ATOM 629 C C . THR A 1 84 ? 1.044 -3.135 -10.289 1.00 88.56 84 THR A C 1
ATOM 631 O O . THR A 1 84 ? 1.655 -3.389 -11.322 1.00 88.56 84 THR A O 1
ATOM 634 N N . VAL A 1 85 ? -0.176 -3.603 -10.051 1.00 91.31 85 VAL A N 1
ATOM 635 C CA . VAL A 1 85 ? -0.972 -4.330 -11.041 1.00 91.31 85 VAL A CA 1
ATOM 636 C C . VAL A 1 85 ? -2.281 -3.612 -11.311 1.00 91.31 85 VAL A C 1
ATOM 638 O O . VAL A 1 85 ? -2.822 -2.916 -10.446 1.00 91.31 85 VAL A O 1
ATOM 641 N N . LYS A 1 86 ? -2.806 -3.809 -12.517 1.00 92.56 86 LYS A N 1
ATOM 642 C CA . LYS A 1 86 ? -4.142 -3.376 -12.918 1.00 92.56 86 LYS A CA 1
ATOM 643 C C . LYS A 1 86 ? -4.894 -4.530 -13.579 1.00 92.56 86 LYS A C 1
ATOM 645 O O . LYS A 1 86 ? -4.248 -5.479 -14.027 1.00 92.56 86 LYS A O 1
ATOM 650 N N . PRO A 1 87 ? -6.234 -4.470 -13.630 1.00 92.25 87 PRO A N 1
ATOM 651 C CA . PRO A 1 87 ? -7.025 -5.431 -14.389 1.00 92.25 87 PRO A CA 1
ATOM 652 C C . PRO A 1 87 ? -6.690 -5.421 -15.883 1.00 92.25 87 PRO A C 1
ATOM 654 O O . PRO A 1 87 ? -6.109 -4.468 -16.407 1.00 92.25 87 PRO A O 1
ATOM 657 N N . GLU A 1 88 ? -7.106 -6.481 -16.573 1.00 92.12 88 GLU A N 1
ATOM 658 C CA . GLU A 1 88 ? -6.992 -6.578 -18.026 1.00 92.12 88 GLU A CA 1
ATOM 659 C C . GLU A 1 88 ? -7.676 -5.384 -18.716 1.00 92.12 88 GLU A C 1
ATOM 661 O O . GLU A 1 88 ? -8.723 -4.907 -18.278 1.00 92.12 88 GLU A O 1
ATOM 666 N N . GLY A 1 89 ? -7.051 -4.872 -19.778 1.00 89.38 89 GLY A N 1
ATOM 667 C CA . GLY A 1 89 ? -7.511 -3.681 -20.499 1.00 89.38 89 GLY A CA 1
ATOM 668 C C . GLY A 1 89 ? -6.963 -2.352 -19.967 1.00 89.38 89 GLY A C 1
ATOM 669 O O . GLY A 1 89 ? -7.078 -1.342 -20.659 1.00 89.38 89 GLY A O 1
ATOM 670 N N . TYR A 1 90 ? -6.304 -2.339 -18.804 1.00 90.94 90 TYR A N 1
ATOM 671 C CA . TYR A 1 90 ? -5.674 -1.140 -18.246 1.00 90.94 90 TYR A CA 1
ATOM 672 C C . TYR A 1 90 ? -4.148 -1.181 -18.370 1.00 90.94 90 TYR A C 1
ATOM 674 O O . TYR A 1 90 ? -3.497 -2.180 -18.066 1.00 90.94 90 TYR A O 1
ATOM 682 N N . SER A 1 91 ? -3.547 -0.056 -18.764 1.00 88.31 91 SER A N 1
ATOM 683 C CA . SER A 1 91 ? -2.088 0.080 -18.811 1.00 88.31 91 SER A CA 1
ATOM 684 C C . SER A 1 91 ? -1.525 0.436 -17.434 1.00 88.31 91 SER A C 1
ATOM 686 O O . SER A 1 91 ? -1.871 1.468 -16.857 1.00 88.31 91 SER A O 1
ATOM 688 N N . VAL A 1 92 ? -0.610 -0.388 -16.914 1.00 84.12 92 VAL A N 1
ATOM 689 C CA . VAL A 1 92 ? 0.130 -0.103 -15.667 1.00 84.12 92 VAL A CA 1
ATOM 690 C C . VAL A 1 92 ? 1.101 1.075 -15.811 1.00 84.12 92 VAL A C 1
ATOM 692 O O . VAL A 1 92 ? 1.417 1.737 -14.826 1.00 84.12 92 VAL A O 1
ATOM 695 N N . ALA A 1 93 ? 1.528 1.385 -17.040 1.00 82.94 93 ALA A N 1
ATOM 696 C CA . ALA A 1 93 ? 2.448 2.486 -17.323 1.00 82.94 93 ALA A CA 1
ATOM 697 C C . ALA A 1 93 ? 1.768 3.865 -17.289 1.00 82.94 93 ALA A C 1
ATOM 699 O O . ALA A 1 93 ? 2.442 4.881 -17.125 1.00 82.94 93 ALA A O 1
ATOM 700 N N . VAL A 1 94 ? 0.442 3.915 -17.447 1.00 85.75 94 VAL A N 1
ATOM 701 C CA . VAL A 1 94 ? -0.330 5.161 -17.536 1.00 85.75 94 VAL A CA 1
ATOM 702 C C . VAL A 1 94 ? -1.217 5.291 -16.310 1.00 85.75 94 VAL A C 1
ATOM 704 O O . VAL A 1 94 ? -1.939 4.361 -15.973 1.00 85.75 94 VAL A O 1
ATOM 707 N N . LYS A 1 95 ? -1.190 6.443 -15.638 1.00 87.19 95 LYS A N 1
ATOM 708 C CA . LYS A 1 95 ? -2.100 6.724 -14.524 1.00 87.19 95 LYS A CA 1
ATOM 709 C C . LYS A 1 95 ? -3.509 7.008 -15.053 1.00 87.19 95 LYS A C 1
ATOM 711 O O . LYS A 1 95 ? -3.649 7.812 -15.969 1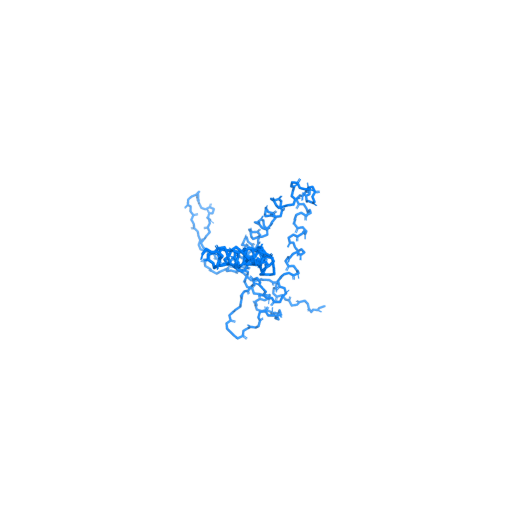.00 87.19 95 LYS A O 1
ATOM 716 N N . ASP A 1 96 ? -4.533 6.404 -14.459 1.00 90.12 96 ASP A N 1
ATOM 717 C CA . ASP A 1 96 ? -5.938 6.610 -14.841 1.00 90.12 96 ASP A CA 1
ATOM 718 C C . ASP A 1 96 ? -6.824 6.972 -13.633 1.00 90.12 96 ASP A C 1
ATOM 720 O O . ASP A 1 96 ? -6.360 6.978 -12.489 1.00 90.12 96 ASP A O 1
ATOM 724 N N . CYS A 1 97 ? -8.083 7.328 -13.900 1.00 91.94 97 CYS A N 1
ATOM 725 C CA . CYS A 1 97 ? -9.029 7.790 -12.881 1.00 91.94 97 CYS A CA 1
ATOM 726 C C . CYS A 1 97 ? -9.690 6.660 -12.068 1.00 91.94 97 CYS A C 1
ATOM 728 O O . CYS A 1 97 ? -10.316 6.944 -11.049 1.00 91.94 97 CYS A O 1
ATOM 730 N N . ASP A 1 98 ? -9.549 5.402 -12.490 1.00 92.44 98 ASP A N 1
ATOM 731 C CA . ASP A 1 98 ? -10.206 4.251 -11.863 1.00 92.44 98 ASP A CA 1
ATOM 732 C C . ASP A 1 98 ? -9.252 3.536 -10.890 1.00 92.44 98 ASP A C 1
ATOM 734 O O . ASP A 1 98 ? -9.602 3.223 -9.751 1.00 92.44 98 ASP A O 1
ATOM 738 N N . TYR A 1 99 ? -8.014 3.311 -11.331 1.00 91.44 99 TYR A N 1
ATOM 739 C CA . TYR A 1 99 ? -6.987 2.521 -10.659 1.00 91.44 99 TYR A CA 1
ATOM 740 C C . TYR A 1 99 ? -5.746 3.336 -10.282 1.00 91.44 99 TYR A C 1
ATOM 742 O O . TYR A 1 99 ? -4.876 2.822 -9.575 1.00 91.44 99 TYR A O 1
ATOM 750 N N . GLY A 1 100 ? -5.618 4.593 -10.720 1.00 90.12 100 GLY A N 1
ATOM 751 C CA . GLY A 1 100 ? -4.405 5.376 -10.486 1.00 90.12 100 GLY A CA 1
ATOM 752 C C . GLY A 1 100 ? -3.197 4.711 -11.147 1.00 90.12 100 GLY A C 1
ATOM 753 O O . GLY A 1 100 ? -3.227 4.404 -12.339 1.00 90.12 100 GLY A O 1
ATOM 754 N N . HIS A 1 101 ? -2.134 4.453 -10.382 1.00 88.19 101 HIS A N 1
ATOM 755 C CA . HIS A 1 101 ? -1.004 3.622 -10.819 1.00 88.19 101 HIS A CA 1
ATOM 756 C C . HIS A 1 101 ? -1.270 2.110 -10.694 1.00 88.19 101 HIS A C 1
ATOM 758 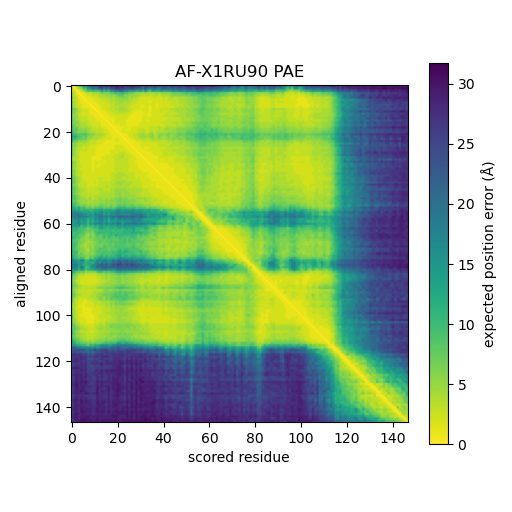O O . HIS A 1 101 ? -0.499 1.313 -11.218 1.00 88.19 101 HIS A O 1
ATOM 764 N N . GLY A 1 102 ? -2.367 1.700 -10.055 1.00 91.38 102 GLY A N 1
ATOM 765 C CA . GLY A 1 102 ? -2.737 0.309 -9.793 1.00 91.38 102 GLY A CA 1
ATOM 766 C C . GLY A 1 102 ? -2.627 -0.074 -8.316 1.00 91.38 102 GLY A C 1
ATOM 767 O O . GLY A 1 102 ? -2.462 0.779 -7.439 1.00 91.38 102 GLY A O 1
ATOM 768 N N . MET A 1 103 ? -2.736 -1.376 -8.047 1.00 91.81 103 MET A N 1
ATOM 769 C CA . MET A 1 103 ? -2.602 -1.956 -6.710 1.00 91.81 103 MET A CA 1
ATOM 770 C C . MET A 1 103 ? -1.162 -2.418 -6.466 1.00 91.81 103 MET A C 1
ATOM 772 O O . MET A 1 103 ? -0.682 -3.258 -7.227 1.00 91.81 103 MET A O 1
ATOM 776 N N . PRO A 1 104 ? -0.473 -1.926 -5.423 1.00 89.38 104 PRO A N 1
ATOM 777 C CA . PRO A 1 104 ? 0.863 -2.395 -5.071 1.00 89.38 104 PRO A CA 1
ATOM 778 C C . PRO A 1 104 ? 0.859 -3.873 -4.667 1.00 89.38 104 PRO A C 1
ATOM 780 O O . PRO A 1 104 ? 0.019 -4.287 -3.867 1.00 89.38 104 PRO A O 1
ATOM 783 N N . LEU A 1 105 ? 1.820 -4.657 -5.162 1.00 88.12 105 LEU A N 1
ATOM 784 C CA . LEU A 1 105 ? 1.996 -6.056 -4.760 1.00 88.12 105 LEU A CA 1
ATOM 785 C C . LEU A 1 105 ? 3.331 -6.271 -4.056 1.00 88.12 105 LEU A C 1
ATOM 787 O O . LEU A 1 105 ? 4.389 -5.948 -4.592 1.00 88.12 105 LEU A O 1
ATOM 791 N N . GLY A 1 106 ? 3.287 -6.914 -2.886 1.00 83.31 106 GLY A N 1
ATOM 792 C CA . GLY A 1 106 ? 4.485 -7.225 -2.103 1.00 83.31 106 GLY A CA 1
ATOM 793 C C . GLY A 1 106 ? 5.520 -8.055 -2.869 1.00 83.31 106 GLY A C 1
ATOM 794 O O . GLY A 1 106 ? 6.713 -7.838 -2.701 1.00 83.31 106 GLY A O 1
ATOM 795 N N . SER A 1 107 ? 5.085 -8.949 -3.763 1.00 85.81 107 SER A N 1
ATOM 796 C CA . SER A 1 107 ? 5.981 -9.734 -4.623 1.00 85.81 107 SER A CA 1
ATOM 797 C C . SER A 1 107 ? 6.753 -8.873 -5.626 1.00 85.81 107 SER A C 1
ATOM 799 O O . SER A 1 107 ? 7.948 -9.086 -5.809 1.00 85.81 107 SER A O 1
ATOM 801 N N . LEU A 1 108 ? 6.102 -7.882 -6.242 1.00 85.38 108 LEU A N 1
ATOM 802 C CA . LEU A 1 108 ? 6.745 -6.951 -7.174 1.00 85.38 108 LEU A CA 1
ATOM 803 C C . LEU A 1 108 ? 7.684 -5.990 -6.442 1.00 85.38 108 LEU A C 1
ATOM 805 O O . LEU A 1 108 ? 8.785 -5.718 -6.911 1.00 85.38 108 LEU A O 1
ATOM 809 N N . ILE A 1 109 ? 7.284 -5.538 -5.251 1.00 80.69 109 ILE A N 1
ATOM 810 C CA . ILE A 1 109 ? 8.138 -4.733 -4.371 1.00 80.69 109 ILE A CA 1
ATOM 811 C C . ILE A 1 109 ? 9.384 -5.521 -3.972 1.00 80.69 109 ILE A C 1
ATOM 813 O O . ILE A 1 109 ? 10.488 -5.011 -4.129 1.00 80.69 109 ILE A O 1
ATOM 817 N N . ALA A 1 110 ? 9.231 -6.776 -3.543 1.00 80.25 110 ALA A N 1
ATOM 818 C CA . ALA A 1 110 ? 10.348 -7.651 -3.199 1.00 80.25 110 ALA A CA 1
ATOM 819 C C . ALA A 1 110 ? 11.306 -7.867 -4.385 1.00 80.25 110 ALA A C 1
ATOM 821 O O . ALA A 1 110 ? 12.521 -7.819 -4.209 1.00 80.25 110 ALA A O 1
ATOM 822 N N . GLN A 1 111 ? 10.778 -8.055 -5.598 1.00 81.06 111 GLN A N 1
ATOM 823 C CA . GLN A 1 111 ? 11.593 -8.170 -6.812 1.00 81.06 111 GLN A CA 1
ATOM 824 C C . GLN A 1 111 ? 12.356 -6.879 -7.118 1.00 81.06 111 GLN A C 1
ATOM 826 O O . GLN A 1 111 ? 13.532 -6.939 -7.460 1.00 81.06 111 GLN A O 1
ATOM 831 N N . ALA A 1 112 ? 11.722 -5.717 -6.952 1.00 76.25 112 ALA A N 1
ATOM 832 C CA . ALA A 1 112 ? 12.346 -4.426 -7.225 1.00 76.25 112 ALA A CA 1
ATOM 833 C C . ALA A 1 112 ? 13.467 -4.062 -6.234 1.00 76.25 112 ALA A C 1
ATOM 835 O O . ALA A 1 112 ? 14.396 -3.352 -6.609 1.00 76.25 112 ALA A O 1
ATOM 836 N N . ILE A 1 113 ? 13.384 -4.533 -4.984 1.00 71.56 113 ILE A N 1
ATOM 837 C CA . ILE A 1 113 ? 14.406 -4.290 -3.947 1.00 71.56 113 ILE A CA 1
ATOM 838 C C . ILE A 1 113 ? 15.464 -5.395 -3.859 1.00 71.56 113 ILE A C 1
ATOM 840 O O . ILE A 1 113 ? 16.461 -5.223 -3.155 1.00 71.56 113 ILE A O 1
ATOM 844 N N . SER A 1 114 ? 15.244 -6.534 -4.522 1.00 67.38 114 SER A N 1
ATOM 845 C CA . SER A 1 114 ? 16.213 -7.627 -4.535 1.00 67.38 114 SER A CA 1
ATOM 846 C C . SER A 1 114 ? 17.494 -7.158 -5.230 1.00 67.38 114 SER A C 1
ATOM 848 O O . SER A 1 114 ? 17.411 -6.505 -6.273 1.00 67.38 114 SER A O 1
ATOM 850 N N . PRO A 1 115 ? 18.683 -7.460 -4.677 1.00 58.72 115 PRO A N 1
ATOM 851 C CA . PRO A 1 115 ? 19.931 -7.109 -5.332 1.00 58.72 115 PRO A CA 1
ATOM 852 C C . PRO A 1 115 ? 19.962 -7.766 -6.711 1.00 58.72 115 PRO A C 1
ATOM 854 O O . PRO A 1 115 ? 19.820 -8.984 -6.833 1.00 58.72 115 PRO A O 1
ATOM 857 N N . VAL A 1 116 ? 20.129 -6.950 -7.753 1.00 55.31 116 VAL A N 1
ATOM 858 C CA . VAL A 1 116 ? 20.417 -7.457 -9.092 1.00 55.31 116 VAL A CA 1
ATOM 859 C C . VAL A 1 116 ? 21.759 -8.159 -8.978 1.00 55.31 116 VAL A C 1
ATOM 861 O O . VAL A 1 116 ? 22.784 -7.516 -8.757 1.00 55.31 116 VAL A O 1
ATOM 864 N N . VAL A 1 117 ? 21.747 -9.487 -9.055 1.00 51.09 117 VAL A N 1
ATOM 865 C CA . VAL A 1 117 ? 22.984 -10.245 -9.188 1.00 51.09 117 VAL A CA 1
ATOM 866 C C . VAL A 1 117 ? 23.519 -9.898 -10.566 1.00 51.09 117 VAL A C 1
ATOM 868 O O . VAL A 1 117 ? 22.977 -10.343 -11.578 1.00 51.09 117 VAL A O 1
ATOM 871 N N . ASP A 1 118 ? 24.517 -9.025 -10.605 1.00 49.28 118 ASP A N 1
ATOM 872 C CA . ASP A 1 118 ? 25.137 -8.644 -11.856 1.00 49.28 118 ASP A CA 1
ATOM 873 C C . ASP A 1 118 ? 25.840 -9.879 -12.436 1.00 49.28 118 ASP A C 1
ATOM 875 O O . ASP A 1 118 ? 26.807 -10.411 -11.881 1.00 49.28 118 ASP A O 1
ATOM 879 N N . ILE A 1 119 ? 25.301 -10.386 -13.547 1.00 57.28 119 ILE A N 1
ATOM 880 C CA . ILE A 1 119 ? 25.860 -11.533 -14.266 1.00 57.28 119 ILE A CA 1
ATOM 881 C C . ILE A 1 119 ? 27.284 -11.202 -14.736 1.00 57.28 119 ILE A C 1
ATOM 883 O O . ILE A 1 119 ? 28.094 -12.118 -14.886 1.00 57.28 119 ILE A O 1
ATOM 887 N N . SER A 1 120 ? 27.630 -9.918 -14.898 1.00 57.19 120 SER A N 1
ATOM 888 C CA . SER A 1 120 ? 29.004 -9.495 -15.169 1.00 57.19 120 SER A CA 1
ATOM 889 C C . SER A 1 120 ? 29.943 -9.896 -14.027 1.00 57.19 120 SER A C 1
ATOM 891 O O . SER A 1 120 ? 30.966 -10.514 -14.290 1.00 57.19 120 SER A O 1
ATOM 893 N N . THR A 1 121 ? 29.540 -9.713 -12.765 1.00 57.06 121 THR A N 1
ATOM 894 C CA . THR A 1 121 ? 30.327 -10.093 -11.582 1.00 57.06 121 THR A CA 1
ATOM 895 C C . THR A 1 121 ? 30.473 -11.611 -11.466 1.00 57.06 121 THR A C 1
ATOM 897 O O . THR A 1 121 ? 31.542 -12.111 -11.120 1.00 57.06 121 THR A O 1
ATOM 900 N N . ILE A 1 122 ? 29.434 -12.380 -11.822 1.00 57.97 122 ILE A N 1
ATOM 901 C CA . ILE A 1 122 ? 29.553 -13.847 -11.919 1.00 57.97 122 ILE A CA 1
ATOM 902 C C . ILE A 1 122 ? 30.535 -14.225 -13.031 1.00 57.97 122 ILE A C 1
ATOM 904 O O . ILE A 1 122 ? 31.387 -15.088 -12.835 1.00 57.97 122 ILE A O 1
ATOM 908 N N . THR A 1 123 ? 30.452 -13.577 -14.191 1.00 58.84 123 THR A N 1
ATOM 909 C CA . THR A 1 123 ? 31.327 -13.866 -15.335 1.00 58.84 123 THR A CA 1
ATOM 910 C C . THR A 1 123 ? 32.783 -13.514 -15.008 1.00 58.84 123 THR A C 1
ATOM 912 O O . THR A 1 123 ? 33.680 -14.309 -15.279 1.00 58.84 123 THR A O 1
ATOM 915 N N . GLU A 1 124 ? 33.026 -12.397 -14.325 1.00 62.44 124 GLU A N 1
ATOM 916 C CA . GLU A 1 124 ? 34.342 -11.971 -13.838 1.00 62.44 124 GLU A CA 1
ATOM 917 C C . GLU A 1 124 ? 34.922 -12.909 -12.772 1.00 62.44 124 GLU A C 1
ATOM 919 O O . GLU A 1 124 ? 36.135 -13.098 -12.726 1.00 62.44 124 GLU A O 1
ATOM 924 N N . MET A 1 125 ? 34.085 -13.554 -11.953 1.00 58.03 125 MET A N 1
ATOM 925 C CA . MET A 1 125 ? 34.541 -14.560 -10.986 1.00 58.03 125 MET A CA 1
ATOM 926 C C . MET A 1 125 ? 34.746 -15.953 -11.597 1.00 58.03 125 MET A C 1
ATOM 928 O O . MET A 1 125 ? 35.614 -16.703 -11.148 1.00 58.03 125 MET A O 1
ATOM 932 N N . VAL A 1 126 ? 33.974 -16.322 -12.622 1.00 58.81 126 VAL A N 1
ATOM 933 C CA . VAL A 1 126 ? 34.020 -17.659 -13.238 1.00 58.81 126 VAL A CA 1
ATOM 934 C C . VAL A 1 126 ? 35.134 -17.772 -14.286 1.00 58.81 126 VAL A C 1
ATOM 936 O O . VAL A 1 126 ? 35.758 -18.830 -14.396 1.00 58.81 126 VAL A O 1
ATOM 939 N N . VAL A 1 127 ? 35.448 -16.695 -15.014 1.00 61.12 127 VAL A N 1
ATOM 940 C CA . VAL A 1 127 ? 36.492 -16.694 -16.057 1.00 61.12 127 VAL A CA 1
ATOM 941 C C . VAL A 1 127 ? 37.893 -17.028 -15.509 1.00 61.12 127 VAL A C 1
ATOM 943 O O . VAL A 1 127 ? 38.553 -17.887 -16.099 1.00 61.12 127 VAL A O 1
ATOM 946 N N . PRO A 1 128 ? 38.361 -16.474 -14.372 1.00 60.88 128 PRO A N 1
ATOM 947 C CA . PRO A 1 128 ? 39.649 -16.850 -13.789 1.00 60.88 128 PRO A CA 1
ATOM 948 C C . PRO A 1 128 ? 39.684 -18.307 -13.316 1.00 60.88 128 PRO A C 1
ATOM 950 O O . PRO A 1 128 ? 40.704 -18.972 -13.470 1.00 60.88 128 PRO A O 1
ATOM 953 N N . ILE A 1 129 ? 38.574 -18.832 -12.782 1.00 65.12 129 ILE A N 1
ATOM 954 C CA . ILE A 1 129 ? 38.483 -20.217 -12.291 1.00 65.12 129 ILE A CA 1
ATOM 955 C C . ILE A 1 129 ? 38.532 -21.207 -13.461 1.00 65.12 129 ILE A C 1
ATOM 957 O O . ILE A 1 129 ? 39.257 -22.202 -13.400 1.00 65.12 129 ILE A O 1
ATOM 961 N N . MET A 1 130 ? 37.826 -20.917 -14.557 1.00 64.06 130 MET A N 1
ATOM 962 C CA . MET A 1 130 ? 37.924 -21.710 -15.785 1.00 64.06 130 MET A CA 1
ATOM 963 C C . MET A 1 130 ? 39.307 -21.588 -16.434 1.00 64.06 130 MET A C 1
ATOM 965 O O . MET A 1 130 ? 39.860 -22.598 -16.864 1.00 64.06 130 MET A O 1
ATOM 969 N N . GLY A 1 131 ? 39.902 -20.391 -16.446 1.00 66.69 131 GLY A N 1
ATOM 970 C CA . GLY A 1 131 ? 41.251 -20.158 -16.966 1.00 66.69 131 GLY A CA 1
ATOM 971 C C . GLY A 1 131 ? 42.323 -20.930 -16.193 1.00 66.69 131 GLY A C 1
ATOM 972 O O . GLY A 1 131 ? 43.140 -21.625 -16.793 1.00 66.69 131 GLY A O 1
ATOM 973 N N . LEU A 1 132 ? 42.278 -20.896 -14.859 1.00 71.31 13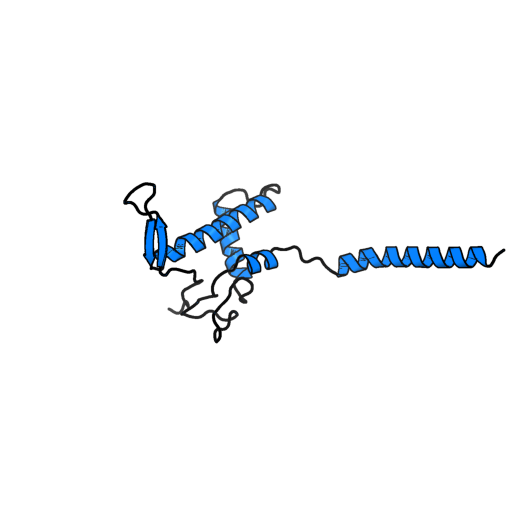2 LEU A N 1
ATOM 974 C CA . LEU A 1 132 ? 43.186 -21.660 -13.998 1.00 71.31 132 LEU A CA 1
ATOM 975 C C . LEU A 1 132 ? 42.955 -23.173 -14.115 1.00 71.31 132 LEU A C 1
ATOM 977 O O . LEU A 1 132 ? 43.921 -23.935 -14.147 1.00 71.31 132 LEU A O 1
ATOM 981 N N . GLY A 1 133 ? 41.701 -23.617 -14.248 1.00 67.44 133 GLY A N 1
ATOM 982 C CA . GLY A 1 133 ? 41.368 -25.020 -14.499 1.00 67.44 133 GLY A CA 1
ATOM 983 C C . GLY A 1 133 ? 41.895 -25.528 -15.846 1.00 67.44 133 GLY A C 1
ATOM 984 O O . GLY A 1 133 ? 42.452 -26.623 -15.919 1.00 67.44 133 GLY A O 1
ATOM 985 N N . MET A 1 134 ? 41.789 -24.723 -16.906 1.00 72.88 134 MET A N 1
ATOM 986 C CA . MET A 1 134 ? 42.317 -25.057 -18.234 1.00 72.88 134 MET A CA 1
ATOM 987 C C . MET A 1 134 ? 43.848 -25.076 -18.260 1.00 72.88 134 MET A C 1
ATOM 989 O O . MET A 1 134 ? 44.429 -26.012 -18.807 1.00 72.88 134 MET A O 1
ATOM 993 N N . VAL A 1 135 ? 44.510 -24.112 -17.613 1.00 68.88 135 VAL A N 1
ATOM 994 C CA . VAL A 1 135 ? 45.976 -24.106 -17.471 1.00 68.88 135 VAL A CA 1
ATOM 995 C C . VAL A 1 135 ? 46.448 -25.306 -16.645 1.00 68.88 135 VAL A C 1
ATOM 997 O O . VAL A 1 135 ? 47.411 -25.969 -17.027 1.00 68.88 135 VAL A O 1
ATOM 1000 N N . GLY A 1 136 ? 45.740 -25.654 -15.566 1.00 66.75 136 GLY A N 1
ATOM 1001 C CA . GLY A 1 136 ? 46.025 -26.847 -14.767 1.00 66.75 136 GLY A CA 1
ATOM 1002 C C . GLY A 1 136 ? 45.916 -28.145 -15.574 1.00 66.75 136 GLY A C 1
ATOM 1003 O O . GLY A 1 136 ? 46.789 -29.007 -15.479 1.00 66.75 136 GLY A O 1
ATOM 1004 N N . MET A 1 137 ? 44.897 -28.267 -16.430 1.00 71.25 137 MET A N 1
ATOM 1005 C CA . MET A 1 137 ? 44.727 -29.423 -17.318 1.00 71.25 137 MET A CA 1
ATOM 1006 C C . MET A 1 137 ? 45.764 -29.472 -18.450 1.00 71.25 137 MET A C 1
ATOM 1008 O O . MET A 1 137 ? 46.253 -30.555 -18.770 1.00 71.25 137 MET A O 1
ATOM 1012 N N . MET A 1 138 ? 46.157 -28.329 -19.021 1.00 68.75 138 MET A N 1
ATOM 1013 C CA . MET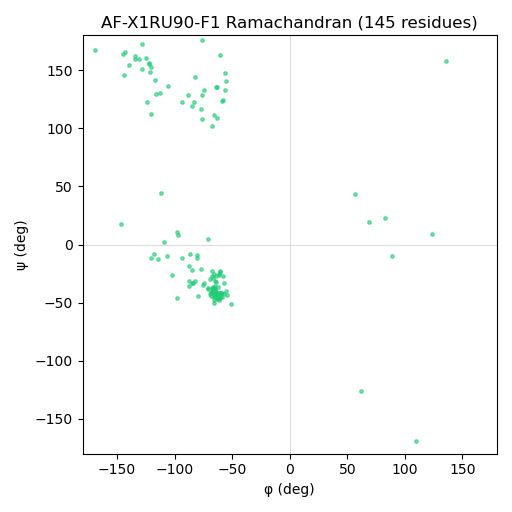 A 1 138 ? 47.229 -28.262 -20.025 1.00 68.75 138 MET A CA 1
ATOM 1014 C C . MET A 1 138 ? 48.587 -28.643 -19.430 1.00 68.75 138 MET A C 1
ATOM 1016 O O . MET A 1 138 ? 49.298 -29.464 -20.006 1.00 68.75 138 MET A O 1
ATOM 1020 N N . MET A 1 139 ? 48.918 -28.127 -18.245 1.00 67.81 139 MET A N 1
ATOM 1021 C CA . MET A 1 139 ? 50.157 -28.470 -17.539 1.00 67.81 139 MET A CA 1
ATOM 1022 C C . MET A 1 139 ? 50.183 -29.950 -17.133 1.00 67.81 139 MET A C 1
ATOM 1024 O O . MET A 1 139 ? 51.210 -30.610 -17.288 1.00 67.81 139 MET A O 1
ATOM 1028 N N . ALA A 1 140 ? 49.050 -30.512 -16.694 1.00 64.19 140 ALA A N 1
ATOM 1029 C CA . ALA A 1 140 ? 48.929 -31.943 -16.406 1.00 64.19 140 ALA A CA 1
ATOM 1030 C C . ALA A 1 140 ? 49.067 -32.817 -17.669 1.00 64.19 140 ALA A C 1
ATOM 1032 O O . ALA A 1 140 ? 49.691 -33.878 -17.617 1.00 64.19 140 ALA A O 1
ATOM 1033 N N . GLY A 1 141 ? 48.530 -32.370 -18.809 1.00 66.31 141 GLY A N 1
ATOM 1034 C CA . GLY A 1 141 ? 48.695 -33.031 -20.105 1.00 66.31 141 GLY A CA 1
ATOM 1035 C C . GLY A 1 141 ? 50.143 -33.010 -20.603 1.00 66.31 141 GLY A C 1
ATOM 1036 O O . GLY A 1 141 ? 50.663 -34.045 -21.017 1.00 66.31 141 GLY A O 1
ATOM 1037 N N . MET A 1 142 ? 50.828 -31.868 -20.486 1.00 61.84 142 MET A N 1
ATOM 1038 C CA . MET A 1 142 ? 52.241 -31.726 -20.862 1.00 61.84 142 MET A CA 1
ATOM 1039 C C . MET A 1 142 ? 53.166 -32.542 -19.949 1.00 61.84 142 MET A C 1
ATOM 1041 O O . MET A 1 142 ? 54.049 -33.240 -20.441 1.00 61.84 142 MET A O 1
ATOM 1045 N N . ALA A 1 143 ? 52.917 -32.559 -18.635 1.00 60.84 143 ALA A N 1
ATOM 1046 C CA . ALA A 1 143 ? 53.686 -33.365 -17.684 1.00 60.84 143 ALA A CA 1
ATOM 1047 C C . ALA A 1 143 ? 53.552 -34.882 -17.923 1.00 60.84 143 ALA A C 1
ATOM 1049 O O . ALA A 1 143 ? 54.459 -35.646 -17.594 1.00 60.84 143 ALA A O 1
ATOM 1050 N N . LYS A 1 144 ? 52.435 -35.332 -18.510 1.00 57.19 144 LYS A N 1
ATOM 1051 C CA . LYS A 1 144 ? 52.204 -36.742 -18.857 1.00 57.19 144 LYS A CA 1
ATOM 1052 C C . LYS A 1 144 ? 52.807 -37.136 -20.213 1.00 57.19 144 LYS A C 1
ATOM 1054 O O . LYS A 1 144 ? 53.058 -38.315 -20.417 1.00 57.19 144 LYS A O 1
ATOM 1059 N N . GLY A 1 145 ? 53.058 -36.170 -21.102 1.00 55.59 145 GLY A N 1
ATOM 1060 C CA . GLY A 1 145 ? 53.733 -36.374 -22.392 1.00 55.59 145 GLY A CA 1
ATOM 1061 C C . GLY A 1 145 ? 55.266 -36.299 -22.340 1.00 55.59 145 GLY A C 1
ATOM 1062 O O . GLY A 1 145 ? 55.915 -36.600 -23.334 1.00 55.59 145 GLY A O 1
ATOM 1063 N N . MET A 1 146 ? 55.845 -35.900 -21.201 1.00 56.31 146 MET A N 1
ATOM 1064 C CA . MET A 1 146 ? 57.299 -35.836 -20.970 1.00 56.31 146 MET A CA 1
ATOM 1065 C C . MET A 1 146 ? 57.864 -37.065 -20.224 1.00 56.31 146 MET A C 1
ATOM 1067 O O . MET A 1 146 ? 59.009 -37.024 -19.775 1.00 56.31 146 MET A O 1
ATOM 1071 N N . LYS A 1 147 ? 57.074 -38.136 -20.065 1.00 47.34 147 LYS A N 1
ATOM 1072 C CA . LYS A 1 147 ? 57.525 -39.441 -19.551 1.00 47.34 147 LYS A CA 1
ATOM 1073 C C . LYS A 1 147 ? 57.631 -40.463 -20.669 1.00 47.34 147 LYS A C 1
ATOM 1075 O O . LYS A 1 147 ? 56.702 -40.492 -21.503 1.00 47.34 147 LYS A O 1
#

Nearest PDB structures (foldseek):
  3puf-assembly3_H  TM=5.738E-01  e=3.172E+00  Homo sapiens
  5jbr-assembly1_B  TM=4.035E-01  e=8.430E+00  Beutenbergia cavernae DSM 12333

Organism: NCBI:txid412755

Secondary structure (DSSP, 8-state):
----S-S-----SSEEEE-TT-TT-EEEE-SHHHHHHHHHHHHHHHHHHHHHHHTTTTS--SHHHHHHHHHHHHHHHTTTTSSEE--TT--TTS-BTTTBT-EE-HHHHHHHHS----HHHHHHHHHHHHHHHHHHHHHHHHHHHT-

InterPro domains:
  IPR000209 Peptidase S8/S53 domain [PF00082] (4-45)
  IPR023828 Peptidase S8, subtilisin, Ser-active site [PS00138] (31-41)
  IPR036852 Peptidase S8/S53 domain superfamily [G3DSA:3.40.50.200] (1-104)
  IPR036852 Peptidase S8/S53 domain superfamily [SSF52743] (2-55)

Mean predicted aligned error: 12.16 Å

Sequence (147 aa):
EGLIKPDVVFYGVRVLTASSKSDSAFVIKSGTSFSTPYVTGLGALGAELLVRKYGEIGIITNEVECIEEVQKAWKEVAPPGRLTVKPEGYSVAVKDCDYGHGMPLGSLIAQAISPVVDISTITEMVVPIMGLGMVGMMMAGMAKGMK

Foldseek 3Di:
DDDQDDQAWDDFAQDWDDDPPDPPDIDTGGDVVSRVVVVVVVLVVQLVVCCVVCVVVPPDPDPVSSSVVSVVCCVVCLACQQFADDDPPDHLNDAHNPGGNHHGDPVSVCVVPPPDPPVVVVCVVVVVVVVVVVVVVVVVVVVVVVD